Protein AF-A0A2N3L004-F1 (afdb_monomer)

Foldseek 3Di:
DDDDDDDDDDDDDDDDPPPPPVPDQDDPVLVVVQVVVVQVVVCVVCDPFKHKDKDPWDWDDWADPDPQKIKIWIWIWIWMAGPNDIDTDIDTDIWIWGDDPNGIHTDDD

Structure (mmCIF, N/CA/C/O backbone):
data_AF-A0A2N3L004-F1
#
_entry.id   AF-A0A2N3L004-F1
#
loop_
_atom_site.group_PDB
_atom_site.id
_atom_site.type_symbol
_atom_site.label_atom_id
_atom_site.label_alt_id
_atom_site.label_comp_id
_atom_site.label_asym_id
_atom_site.label_entity_id
_atom_site.label_seq_id
_atom_site.pdbx_PDB_ins_code
_atom_site.Cartn_x
_atom_site.Cartn_y
_atom_site.Cartn_z
_atom_site.occupancy
_atom_site.B_iso_or_equiv
_atom_site.auth_seq_id
_atom_site.auth_comp_id
_atom_site.auth_asym_id
_atom_site.auth_atom_id
_atom_site.pdbx_PDB_model_num
ATOM 1 N N . MET A 1 1 ? 29.299 -23.052 -64.340 1.00 42.38 1 MET A N 1
ATOM 2 C CA . MET A 1 1 ? 28.556 -23.596 -63.179 1.00 42.38 1 MET A CA 1
ATOM 3 C C . MET A 1 1 ? 27.279 -22.781 -63.015 1.00 42.38 1 MET A C 1
ATOM 5 O O . MET A 1 1 ? 27.362 -21.582 -62.793 1.00 42.38 1 MET A O 1
ATOM 9 N N . ARG A 1 2 ? 26.112 -23.391 -63.260 1.00 39.09 2 ARG A N 1
ATOM 10 C CA . ARG A 1 2 ? 24.797 -22.727 -63.227 1.00 39.09 2 ARG A CA 1
ATOM 11 C C . ARG A 1 2 ? 24.280 -22.734 -61.783 1.00 39.09 2 ARG A C 1
ATOM 13 O O . ARG A 1 2 ? 24.098 -23.813 -61.231 1.00 39.09 2 ARG A O 1
ATOM 20 N N . LYS A 1 3 ? 24.054 -21.567 -61.168 1.00 40.56 3 LYS A N 1
ATOM 21 C CA . LYS A 1 3 ? 23.347 -21.474 -59.878 1.00 40.56 3 LYS A CA 1
ATOM 22 C C . LYS A 1 3 ? 21.845 -21.416 -60.147 1.00 40.56 3 LYS A C 1
ATOM 24 O O . LYS A 1 3 ? 21.348 -20.464 -60.738 1.00 40.56 3 LYS A O 1
ATOM 29 N N . MET A 1 4 ? 21.164 -22.491 -59.762 1.00 39.09 4 MET A N 1
ATOM 30 C CA 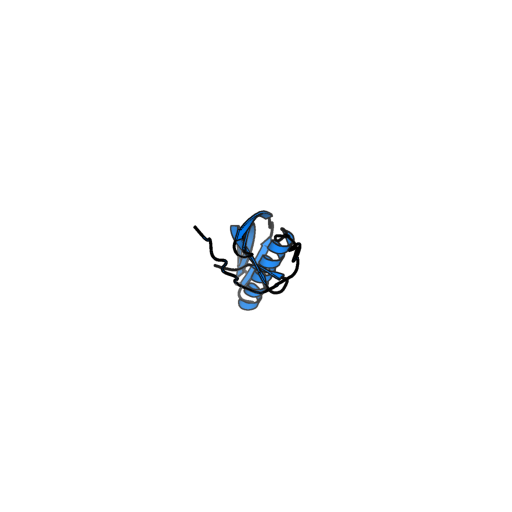. MET A 1 4 ? 19.714 -22.631 -59.799 1.00 39.09 4 MET A CA 1
ATOM 31 C C . MET A 1 4 ? 19.053 -21.745 -58.742 1.00 39.09 4 MET A C 1
ATOM 33 O O . MET A 1 4 ? 19.474 -21.702 -57.588 1.00 39.09 4 MET A O 1
ATOM 37 N N . SER A 1 5 ? 17.988 -21.084 -59.180 1.00 38.62 5 SER A N 1
ATOM 38 C CA . SER A 1 5 ? 16.997 -20.380 -58.377 1.00 38.62 5 SER A CA 1
ATOM 39 C C . SER A 1 5 ? 16.230 -21.352 -57.470 1.00 38.62 5 SER A C 1
ATOM 41 O O . SER A 1 5 ? 15.818 -22.422 -57.921 1.00 38.62 5 SER A O 1
ATOM 43 N N . ARG A 1 6 ? 15.989 -20.969 -56.212 1.00 44.78 6 ARG 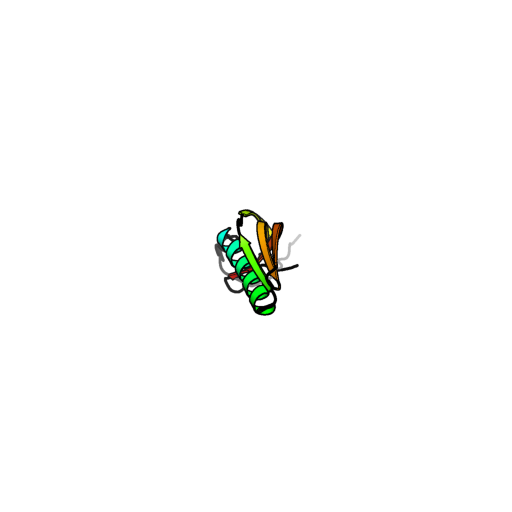A N 1
ATOM 44 C CA . ARG A 1 6 ? 14.874 -21.493 -55.412 1.00 44.78 6 ARG A CA 1
ATOM 45 C C . ARG A 1 6 ? 14.060 -20.322 -54.885 1.00 44.78 6 ARG A C 1
ATOM 47 O O . ARG A 1 6 ? 14.486 -19.584 -54.006 1.00 44.78 6 ARG A O 1
ATOM 54 N N . ILE A 1 7 ? 12.884 -20.191 -55.478 1.00 46.22 7 ILE A N 1
ATOM 55 C CA . ILE A 1 7 ? 11.758 -19.384 -55.032 1.00 46.22 7 ILE A CA 1
ATOM 56 C C . ILE A 1 7 ? 11.162 -20.066 -53.794 1.00 46.22 7 ILE A C 1
ATOM 58 O O . ILE A 1 7 ? 10.804 -21.241 -53.866 1.00 46.22 7 ILE A O 1
ATOM 62 N N . VAL A 1 8 ? 10.989 -19.323 -52.702 1.00 45.50 8 VAL A N 1
ATOM 63 C CA . VAL A 1 8 ? 9.948 -19.585 -51.696 1.00 45.50 8 VAL A CA 1
ATOM 64 C C . VAL A 1 8 ? 9.174 -18.280 -51.503 1.00 45.50 8 VAL A C 1
ATOM 66 O O . VAL A 1 8 ? 9.721 -17.189 -51.629 1.00 45.50 8 VAL A O 1
ATOM 69 N N . ARG A 1 9 ? 7.863 -18.420 -51.347 1.00 39.44 9 ARG A N 1
ATOM 70 C CA . ARG A 1 9 ? 6.807 -17.506 -51.778 1.00 39.44 9 ARG A CA 1
ATOM 71 C C . ARG A 1 9 ? 5.858 -17.306 -50.584 1.00 39.44 9 ARG A C 1
ATOM 73 O O . ARG A 1 9 ? 5.432 -18.315 -50.032 1.00 39.44 9 ARG A O 1
ATOM 80 N N . HIS A 1 10 ? 5.467 -16.052 -50.317 1.00 30.78 10 HIS A N 1
ATOM 81 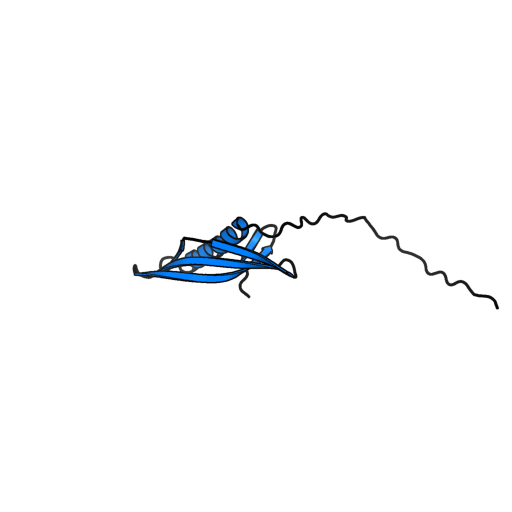C CA . HIS A 1 10 ? 4.407 -15.591 -49.386 1.00 30.78 10 HIS A CA 1
ATOM 82 C C . HIS A 1 10 ? 4.769 -15.719 -47.887 1.00 30.78 10 HIS A C 1
ATOM 84 O O . HIS A 1 10 ? 5.404 -16.679 -47.487 1.00 30.78 10 HIS A O 1
ATOM 90 N N . VAL A 1 11 ? 4.452 -14.783 -46.991 1.00 33.00 11 VAL A N 1
ATOM 91 C CA . VAL A 1 11 ? 3.176 -14.086 -46.783 1.00 33.00 11 VA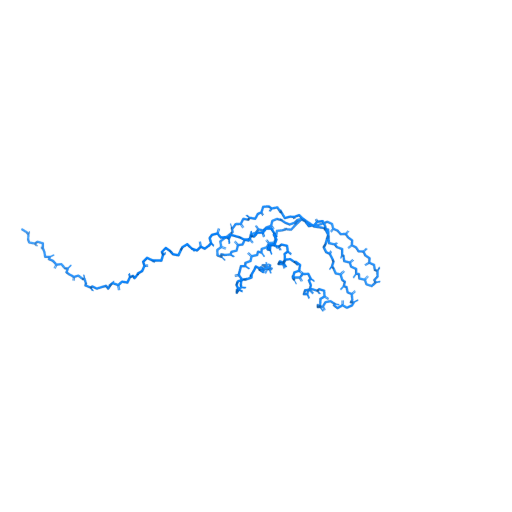L A CA 1
ATOM 92 C C . VAL A 1 11 ? 3.447 -12.702 -46.178 1.00 33.00 11 VAL A C 1
ATOM 94 O O . VAL A 1 11 ? 4.247 -12.560 -45.259 1.00 33.00 11 VAL A O 1
ATOM 97 N N . ALA A 1 12 ? 2.762 -11.690 -46.705 1.00 44.75 12 ALA A N 1
ATOM 98 C CA . ALA A 1 12 ? 2.635 -10.382 -46.086 1.00 44.75 12 ALA A CA 1
ATOM 99 C C . ALA A 1 12 ? 1.898 -10.503 -44.747 1.00 44.75 12 ALA A C 1
ATOM 101 O O . ALA A 1 12 ? 0.771 -10.987 -44.709 1.00 44.75 12 ALA A O 1
ATOM 102 N N . ALA A 1 13 ? 2.510 -10.023 -43.676 1.00 32.47 13 ALA A N 1
ATOM 103 C CA . ALA A 1 13 ? 1.840 -9.630 -42.448 1.00 32.47 13 ALA A CA 1
ATOM 104 C C . ALA A 1 13 ? 2.840 -8.770 -41.678 1.00 32.47 13 ALA A C 1
ATOM 106 O O . ALA A 1 13 ? 4.015 -9.102 -41.613 1.00 32.47 13 ALA A O 1
ATOM 107 N N . ALA A 1 14 ? 2.503 -7.665 -41.059 1.00 36.06 14 ALA A N 1
ATOM 108 C CA . ALA A 1 14 ? 1.324 -6.828 -41.025 1.00 36.06 14 ALA A CA 1
ATOM 109 C C . ALA A 1 14 ? 1.785 -5.665 -40.138 1.00 36.06 14 ALA A C 1
ATOM 111 O O . ALA A 1 14 ? 2.582 -5.890 -39.233 1.00 36.06 14 ALA A O 1
ATOM 112 N N . ALA A 1 15 ? 1.291 -4.462 -40.411 1.00 39.31 15 ALA A N 1
ATOM 113 C CA . ALA A 1 15 ? 1.209 -3.359 -39.463 1.00 39.31 15 ALA A CA 1
ATOM 114 C C . ALA A 1 15 ? 2.471 -3.050 -38.631 1.00 39.31 15 ALA A C 1
ATOM 116 O O . ALA A 1 15 ? 2.787 -3.690 -37.634 1.00 39.31 15 ALA A O 1
ATOM 117 N N . LEU A 1 16 ? 3.093 -1.923 -38.980 1.00 36.44 16 LEU A N 1
ATOM 118 C CA . LEU A 1 16 ? 3.535 -0.937 -37.999 1.00 36.44 16 LEU A CA 1
ATOM 119 C C . LEU A 1 16 ? 2.582 -0.906 -36.784 1.00 36.44 16 LEU A C 1
ATOM 121 O O . LEU A 1 16 ? 1.612 -0.158 -36.762 1.00 36.44 16 LEU A O 1
ATOM 125 N N . LEU A 1 17 ? 2.875 -1.705 -35.766 1.00 36.94 17 LEU A N 1
ATOM 126 C CA . LEU A 1 17 ? 2.504 -1.425 -34.394 1.00 36.94 17 LEU A CA 1
ATOM 127 C C . LEU A 1 17 ? 3.716 -0.735 -33.785 1.00 36.94 17 LEU A C 1
ATOM 129 O O . LEU A 1 17 ? 4.407 -1.267 -32.925 1.00 36.94 17 LEU A O 1
ATOM 133 N N . VAL A 1 18 ? 3.921 0.517 -34.201 1.00 44.25 18 VAL A N 1
ATOM 134 C CA . VAL A 1 18 ? 4.346 1.537 -33.239 1.00 44.25 18 VAL A CA 1
ATOM 135 C C . VAL A 1 18 ? 3.120 1.797 -32.363 1.00 44.25 18 VAL A C 1
ATOM 137 O O . VAL A 1 18 ? 2.497 2.852 -32.401 1.00 44.25 18 VAL A O 1
ATOM 140 N N . GLY A 1 19 ? 2.712 0.768 -31.619 1.00 35.62 19 GLY A N 1
ATOM 141 C CA . GLY A 1 19 ? 2.096 1.002 -30.342 1.00 35.62 19 GLY A CA 1
ATOM 142 C C . GLY A 1 19 ? 3.235 1.562 -29.516 1.00 35.62 19 GLY A C 1
ATOM 143 O O . GLY A 1 19 ? 4.121 0.823 -29.097 1.00 35.62 19 GLY A O 1
ATOM 144 N N . LEU A 1 20 ? 3.239 2.878 -29.328 1.00 37.19 20 LEU A N 1
ATOM 145 C CA . LEU A 1 20 ? 3.629 3.418 -28.038 1.00 37.19 20 LEU A CA 1
ATOM 146 C C . LEU A 1 20 ? 2.768 2.646 -27.030 1.00 37.19 20 LEU A C 1
ATOM 148 O O . LEU A 1 20 ? 1.650 3.054 -26.725 1.00 37.19 20 LEU A O 1
ATOM 152 N N . ALA A 1 21 ? 3.241 1.479 -26.584 1.00 40.62 21 ALA A N 1
ATOM 153 C CA . ALA A 1 21 ? 2.865 0.999 -25.277 1.00 40.62 21 ALA A CA 1
ATOM 154 C C . ALA A 1 21 ? 3.164 2.192 -24.382 1.00 40.62 21 ALA A C 1
ATOM 156 O O . ALA A 1 21 ? 4.259 2.761 -24.454 1.00 40.62 21 ALA A O 1
ATOM 157 N N . ALA A 1 22 ? 2.158 2.673 -23.667 1.00 42.78 22 ALA A N 1
ATOM 158 C CA . ALA A 1 22 ? 2.407 3.607 -22.602 1.00 42.78 22 ALA A CA 1
ATOM 159 C C . ALA A 1 22 ? 3.455 2.928 -21.710 1.00 42.78 22 ALA A C 1
ATOM 161 O O . ALA A 1 22 ? 3.133 2.012 -20.967 1.00 42.78 22 ALA A O 1
ATOM 162 N N . CYS A 1 23 ? 4.729 3.310 -21.845 1.00 48.09 23 CYS A N 1
ATOM 163 C CA . CYS A 1 23 ? 5.787 2.954 -20.907 1.00 48.09 23 CYS A CA 1
ATOM 164 C C . CYS A 1 23 ? 5.536 3.768 -19.632 1.00 48.09 23 CYS A C 1
ATOM 166 O O . CYS A 1 23 ? 6.338 4.616 -19.251 1.00 48.09 23 CYS A O 1
ATOM 168 N N . GLY A 1 24 ? 4.357 3.593 -19.046 1.00 68.75 24 GLY A N 1
ATOM 169 C CA . GLY A 1 24 ? 3.978 4.124 -17.757 1.00 68.75 24 GLY A CA 1
ATOM 170 C C . GLY A 1 24 ? 4.072 2.967 -16.790 1.00 68.75 24 GLY A C 1
ATOM 171 O O . GLY A 1 24 ? 3.182 2.127 -16.752 1.00 68.75 24 GLY A O 1
ATOM 172 N N . GLY A 1 25 ? 5.177 2.897 -16.052 1.00 81.19 25 GLY A N 1
ATOM 173 C CA . GLY A 1 25 ? 5.178 2.121 -14.821 1.00 81.19 25 GLY A CA 1
ATOM 174 C C . GLY A 1 25 ? 4.207 2.742 -13.808 1.00 81.19 25 GLY A C 1
ATOM 175 O O . GLY A 1 25 ? 3.729 3.862 -14.014 1.00 81.19 25 GLY A O 1
ATOM 176 N N . PRO A 1 26 ? 3.924 2.035 -12.713 1.00 89.69 26 PRO A N 1
ATOM 177 C CA . PRO A 1 26 ? 3.060 2.547 -11.666 1.00 89.69 26 PRO A CA 1
ATOM 178 C C . PRO A 1 26 ? 3.662 3.803 -11.041 1.00 89.69 26 PRO A C 1
ATOM 180 O O . PRO A 1 26 ? 4.873 3.888 -10.821 1.00 89.69 26 PRO A O 1
ATOM 183 N N . SER A 1 27 ? 2.807 4.773 -10.735 1.00 91.75 27 SER A N 1
ATOM 184 C CA . SER A 1 27 ? 3.181 5.902 -9.888 1.00 91.75 27 SER A CA 1
ATOM 185 C C . SER A 1 27 ? 3.201 5.497 -8.409 1.00 91.75 27 SER A C 1
ATOM 187 O O . SER A 1 27 ? 2.614 4.486 -8.021 1.00 91.75 27 SER A O 1
ATOM 189 N N . GLU A 1 28 ? 3.811 6.316 -7.551 1.00 91.94 28 GLU A N 1
ATOM 190 C CA . GLU A 1 28 ? 3.724 6.140 -6.093 1.00 91.94 28 GLU A CA 1
ATOM 191 C C . GLU A 1 28 ? 2.258 6.088 -5.629 1.00 91.94 28 GLU A C 1
ATOM 193 O O . GLU A 1 28 ? 1.866 5.222 -4.852 1.00 91.94 28 GLU A O 1
ATOM 198 N N . SER A 1 29 ? 1.388 6.938 -6.179 1.00 91.44 29 SER A N 1
ATOM 199 C CA . SER A 1 29 ? -0.040 6.908 -5.846 1.00 91.44 29 SER A CA 1
ATOM 200 C C . SER A 1 29 ? -0.719 5.593 -6.246 1.00 91.44 29 SER A C 1
ATOM 202 O O . SER A 1 29 ? -1.619 5.135 -5.543 1.00 91.44 29 SER A O 1
ATOM 204 N N . ASP A 1 30 ? -0.296 4.959 -7.343 1.00 93.06 30 ASP A N 1
ATOM 205 C CA . ASP A 1 30 ? -0.816 3.649 -7.750 1.00 93.06 30 ASP A CA 1
ATOM 206 C C . ASP A 1 30 ? -0.396 2.546 -6.774 1.00 93.06 30 ASP A C 1
ATOM 208 O O . ASP A 1 30 ? -1.226 1.723 -6.379 1.00 93.06 30 ASP A O 1
ATOM 212 N N . VAL A 1 31 ? 0.868 2.565 -6.339 1.00 91.00 31 VAL A N 1
ATOM 213 C CA . VAL A 1 31 ? 1.399 1.660 -5.307 1.00 91.00 31 VAL A CA 1
ATOM 214 C C . VAL A 1 31 ? 0.626 1.842 -3.996 1.00 91.00 31 VAL A C 1
ATOM 216 O O . VAL A 1 31 ? 0.138 0.863 -3.427 1.00 91.00 31 VAL A O 1
ATOM 219 N N . GLU A 1 32 ? 0.451 3.085 -3.532 1.00 92.50 32 GLU A N 1
ATOM 220 C CA . GLU A 1 32 ? -0.264 3.375 -2.285 1.00 92.50 32 GLU A CA 1
ATOM 221 C C . GLU A 1 32 ? -1.713 2.875 -2.346 1.00 92.50 32 GLU A C 1
ATOM 223 O O . GLU A 1 32 ? -2.192 2.197 -1.432 1.00 92.50 32 GLU A O 1
ATOM 228 N N . ASN A 1 33 ? -2.410 3.159 -3.449 1.00 93.06 33 ASN A N 1
ATOM 229 C CA . ASN A 1 33 ? -3.788 2.721 -3.661 1.00 93.06 33 ASN A CA 1
ATOM 230 C C . ASN A 1 33 ? -3.908 1.192 -3.694 1.00 93.06 33 ASN A C 1
ATOM 232 O O . ASN A 1 33 ? -4.851 0.632 -3.120 1.00 93.06 33 ASN A O 1
ATOM 236 N N . ALA A 1 34 ? -2.953 0.506 -4.325 1.00 92.25 34 ALA A N 1
ATOM 237 C CA . ALA A 1 34 ? -2.908 -0.951 -4.363 1.00 92.25 34 ALA A CA 1
ATOM 238 C C . ALA A 1 34 ? -2.758 -1.547 -2.952 1.00 92.25 34 ALA A C 1
ATOM 240 O O . ALA A 1 34 ? -3.493 -2.467 -2.583 1.00 92.25 34 ALA A O 1
ATOM 241 N N . ILE A 1 35 ? -1.873 -0.979 -2.129 1.00 91.38 35 ILE A N 1
ATOM 242 C CA . ILE A 1 35 ? -1.640 -1.418 -0.745 1.00 91.38 35 ILE A CA 1
ATOM 243 C C . ILE A 1 35 ? -2.864 -1.149 0.132 1.00 91.38 35 ILE A C 1
ATOM 245 O O . ILE A 1 35 ? -3.308 -2.034 0.867 1.00 91.38 35 ILE A O 1
ATOM 249 N N . ARG A 1 36 ? -3.458 0.046 0.027 1.00 92.00 36 ARG A N 1
ATOM 250 C CA . ARG A 1 36 ? -4.690 0.394 0.755 1.00 92.00 36 ARG A CA 1
ATOM 251 C C . ARG A 1 36 ? -5.841 -0.540 0.395 1.00 92.00 36 ARG A C 1
ATOM 253 O O . ARG A 1 36 ? -6.558 -0.984 1.285 1.00 92.00 36 ARG A O 1
ATOM 260 N N . THR A 1 37 ? -5.960 -0.919 -0.876 1.00 91.25 37 THR A N 1
ATOM 261 C CA . THR A 1 37 ? -6.967 -1.891 -1.325 1.00 91.25 37 THR A CA 1
ATOM 262 C C . THR A 1 37 ? -6.775 -3.255 -0.655 1.00 91.25 37 THR A C 1
ATOM 264 O O . THR A 1 37 ? -7.749 -3.854 -0.195 1.00 91.25 37 THR A O 1
ATOM 267 N N . VAL A 1 38 ? -5.534 -3.744 -0.551 1.00 89.19 38 VAL A N 1
ATOM 268 C CA . VAL A 1 38 ? -5.235 -5.000 0.160 1.00 89.19 38 VAL A CA 1
ATOM 269 C C . VAL A 1 38 ? -5.564 -4.883 1.648 1.00 89.19 38 VAL A C 1
ATOM 271 O O . VAL A 1 38 ? -6.175 -5.792 2.215 1.00 89.19 38 VAL A O 1
ATOM 274 N N . LEU A 1 39 ? -5.215 -3.762 2.279 1.00 89.94 39 LEU A N 1
ATOM 275 C CA . LEU A 1 39 ? -5.521 -3.504 3.686 1.00 89.94 39 LEU A CA 1
ATOM 276 C C . LEU A 1 39 ? -7.032 -3.505 3.953 1.00 89.94 39 LEU A C 1
ATOM 278 O O . LEU A 1 39 ? -7.495 -4.127 4.910 1.00 89.94 39 LEU A O 1
ATOM 282 N N . ASP A 1 40 ? -7.812 -2.853 3.093 1.00 90.00 40 ASP A N 1
ATOM 283 C CA . ASP A 1 40 ? -9.269 -2.802 3.203 1.00 90.00 40 ASP A CA 1
ATOM 284 C C . ASP A 1 40 ? -9.899 -4.187 3.032 1.00 90.00 40 ASP A C 1
ATOM 286 O O . ASP A 1 40 ? -10.810 -4.549 3.779 1.00 90.00 40 ASP A O 1
ATOM 290 N N . GLN A 1 41 ? -9.379 -5.004 2.110 1.00 87.75 41 GLN A N 1
ATOM 291 C CA . GLN A 1 41 ? -9.801 -6.398 1.955 1.00 87.75 41 GLN A CA 1
ATOM 292 C C . GLN A 1 41 ? -9.474 -7.238 3.196 1.00 87.75 41 GLN A C 1
ATOM 294 O O . GLN A 1 41 ? -10.323 -8.005 3.656 1.00 87.75 41 GLN A O 1
ATOM 299 N N . GLN A 1 42 ? -8.280 -7.074 3.778 1.00 86.44 42 GLN A N 1
ATOM 300 C CA . GLN A 1 42 ? -7.908 -7.746 5.027 1.00 86.44 42 GLN A CA 1
ATOM 301 C C . GLN A 1 42 ? -8.815 -7.321 6.185 1.00 86.44 42 GLN A C 1
ATOM 303 O O . GLN A 1 42 ? -9.321 -8.172 6.915 1.00 86.44 42 GLN A O 1
ATOM 308 N N . ASN A 1 43 ? -9.088 -6.025 6.326 1.00 88.25 43 ASN A N 1
ATOM 309 C CA . ASN A 1 43 ? -10.002 -5.502 7.340 1.00 88.25 43 ASN A CA 1
ATOM 310 C C . ASN A 1 43 ? -11.429 -6.020 7.153 1.00 88.25 43 ASN A C 1
ATOM 312 O O . ASN A 1 43 ? -12.080 -6.405 8.124 1.00 88.25 43 ASN A O 1
ATOM 316 N N . ALA A 1 44 ? -11.915 -6.079 5.913 1.00 88.38 44 ALA A N 1
ATOM 317 C CA . ALA A 1 44 ? -13.219 -6.653 5.607 1.00 88.38 44 ALA A CA 1
ATOM 318 C C . ALA A 1 44 ? -13.283 -8.145 5.979 1.00 88.38 44 ALA A C 1
ATOM 320 O O . ALA A 1 44 ? -14.296 -8.593 6.518 1.00 88.38 44 ALA A O 1
ATOM 321 N N . ALA A 1 45 ? -12.199 -8.896 5.754 1.00 87.75 45 ALA A N 1
ATOM 322 C CA . ALA A 1 45 ? -12.101 -10.309 6.114 1.00 87.75 45 ALA A CA 1
ATOM 323 C C . ALA A 1 45 ? -12.014 -10.541 7.635 1.00 87.75 45 ALA A C 1
ATOM 325 O O . ALA A 1 45 ? -12.642 -11.463 8.156 1.00 87.75 45 ALA A O 1
ATOM 326 N N . LEU A 1 46 ? -11.269 -9.701 8.360 1.00 84.00 46 LEU A N 1
ATOM 327 C CA . LEU A 1 46 ? -11.129 -9.765 9.823 1.00 84.00 46 LEU A CA 1
ATOM 328 C C . LEU A 1 46 ? -12.366 -9.216 10.560 1.00 84.00 46 LEU A C 1
ATOM 330 O O . LEU A 1 46 ? -12.615 -9.549 11.726 1.00 84.00 46 LEU A O 1
ATOM 334 N N . GLY A 1 47 ? -13.171 -8.393 9.887 1.00 83.00 47 GLY A N 1
ATOM 335 C CA . GLY A 1 47 ? -14.407 -7.830 10.412 1.00 83.00 47 GLY A CA 1
ATOM 336 C C . GLY A 1 47 ? -14.176 -6.968 11.656 1.00 83.00 47 GLY A C 1
ATOM 337 O O . GLY A 1 47 ? -13.317 -6.095 11.689 1.00 83.00 47 GLY A O 1
ATOM 338 N N . LYS A 1 48 ? -14.970 -7.195 12.711 1.00 79.88 48 LYS A N 1
ATOM 339 C CA . LYS A 1 48 ? -14.856 -6.445 13.979 1.00 79.88 48 LYS A CA 1
ATOM 340 C C . LYS A 1 48 ? -13.761 -6.972 14.917 1.00 79.88 48 LYS A C 1
ATOM 342 O O . LYS A 1 48 ? -13.573 -6.398 15.986 1.00 79.88 48 LYS A O 1
ATOM 347 N N . LEU A 1 49 ? -13.096 -8.077 14.572 1.00 81.94 49 LEU A N 1
ATOM 348 C CA . LEU A 1 49 ? -12.119 -8.726 15.455 1.00 81.94 49 LEU A CA 1
ATOM 349 C C . LEU A 1 49 ? -10.793 -7.969 15.480 1.00 81.94 49 LEU A C 1
ATOM 351 O O . LEU A 1 49 ? -10.183 -7.819 16.541 1.00 81.94 49 LEU A O 1
ATOM 355 N N . ALA A 1 50 ? -10.376 -7.482 14.315 1.00 85.50 50 ALA A N 1
ATOM 356 C CA . ALA A 1 50 ? -9.164 -6.711 14.154 1.00 85.50 50 ALA A CA 1
ATOM 357 C C . ALA A 1 50 ? -9.338 -5.659 13.056 1.00 85.50 50 ALA A C 1
ATOM 359 O O . ALA A 1 50 ? -10.014 -5.899 12.059 1.00 85.50 50 ALA A O 1
ATOM 360 N N . LYS A 1 51 ? -8.713 -4.501 13.256 1.00 89.31 51 LYS A N 1
ATOM 361 C CA . LYS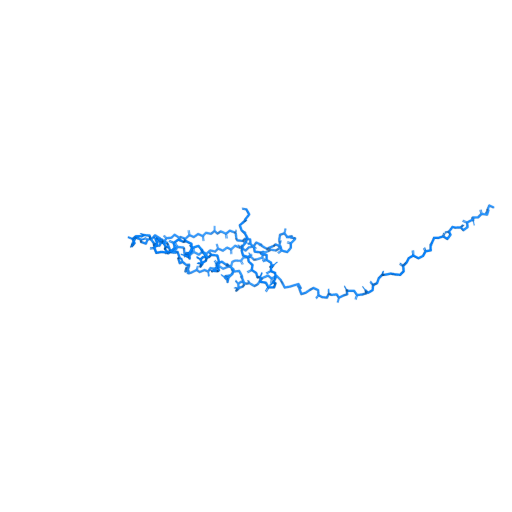 A 1 51 ? -8.607 -3.432 12.265 1.00 89.31 51 LYS A CA 1
ATOM 362 C C . LYS A 1 51 ? -7.146 -3.040 12.122 1.00 89.31 51 LYS A C 1
ATOM 364 O O . LYS A 1 51 ? -6.517 -2.703 13.121 1.00 89.31 51 LYS A O 1
ATOM 369 N N . THR A 1 52 ? -6.642 -3.037 10.904 1.00 90.06 52 THR A N 1
ATOM 370 C CA . THR A 1 52 ? -5.291 -2.608 10.561 1.00 90.06 52 THR A CA 1
ATOM 371 C C . THR A 1 52 ? -5.361 -1.287 9.802 1.00 90.06 52 THR A C 1
ATOM 373 O O . THR A 1 52 ? -6.164 -1.125 8.887 1.00 90.06 52 THR A O 1
ATOM 376 N N . GLU A 1 53 ? -4.541 -0.323 10.196 1.00 91.94 53 GLU A N 1
ATOM 377 C CA . GLU A 1 53 ? -4.447 1.009 9.600 1.00 91.94 53 GLU A CA 1
ATOM 378 C C . GLU A 1 53 ? -2.990 1.283 9.211 1.00 91.94 53 GLU A C 1
ATOM 380 O O . GLU A 1 53 ? -2.075 0.845 9.909 1.00 91.94 53 GLU A O 1
ATOM 385 N N . LEU A 1 54 ? -2.789 2.006 8.109 1.00 90.56 54 LEU A N 1
ATOM 386 C CA . LEU A 1 54 ? -1.479 2.477 7.659 1.00 90.56 54 LEU A CA 1
ATOM 387 C C . LEU A 1 54 ? -1.373 3.989 7.860 1.00 90.56 54 LEU A C 1
ATOM 389 O O . LEU A 1 54 ? -2.278 4.735 7.469 1.00 90.56 54 LEU A O 1
ATOM 393 N N . SER A 1 55 ? -0.256 4.431 8.425 1.00 92.50 55 SER A N 1
ATOM 394 C CA . SER A 1 55 ? 0.124 5.840 8.573 1.00 92.50 55 SER A CA 1
ATOM 395 C C . SER A 1 55 ? 1.587 6.03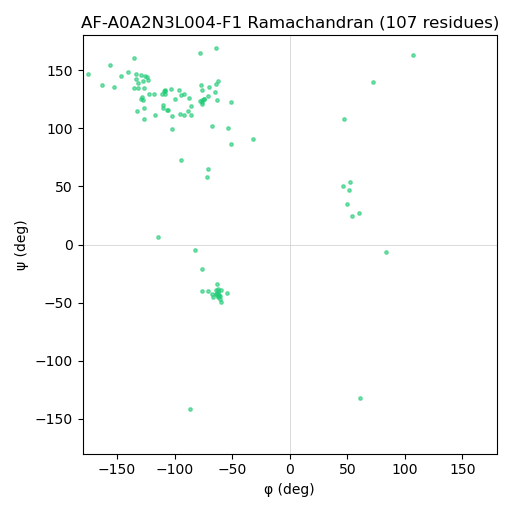9 8.190 1.00 92.50 55 SER A C 1
ATOM 397 O O . SER A 1 55 ? 2.340 5.072 8.186 1.00 92.50 55 SER A O 1
ATOM 399 N N . ASN A 1 56 ? 1.984 7.282 7.891 1.00 93.06 56 ASN A N 1
ATOM 400 C CA . ASN A 1 56 ? 3.360 7.626 7.503 1.00 93.06 56 ASN A CA 1
ATOM 401 C C . ASN A 1 56 ? 3.879 6.735 6.362 1.00 93.06 56 ASN A C 1
ATOM 403 O O . ASN A 1 56 ? 4.950 6.155 6.467 1.00 93.06 56 ASN A O 1
ATOM 407 N N . VAL A 1 57 ? 3.060 6.562 5.319 1.00 91.75 57 VAL A N 1
ATOM 408 C CA . VAL A 1 57 ? 3.430 5.740 4.165 1.00 91.75 57 VAL A CA 1
ATOM 409 C C . VAL A 1 57 ? 4.409 6.529 3.307 1.00 91.75 57 VAL A C 1
ATOM 411 O O . VAL A 1 57 ? 4.076 7.610 2.825 1.00 91.75 57 VAL A O 1
ATOM 414 N N . GLU A 1 58 ? 5.591 5.968 3.114 1.00 94.19 58 GLU A N 1
ATOM 415 C CA . GLU A 1 58 ? 6.627 6.452 2.216 1.00 94.19 58 GLU A CA 1
ATOM 416 C C . GLU A 1 58 ? 6.871 5.386 1.152 1.00 94.19 58 GLU A C 1
ATOM 418 O O . GLU A 1 58 ? 7.039 4.202 1.456 1.00 94.19 58 GLU A O 1
ATOM 423 N N . ILE A 1 59 ? 6.853 5.806 -0.110 1.00 92.81 59 ILE A N 1
ATOM 424 C CA . ILE A 1 59 ? 7.122 4.934 -1.249 1.00 92.81 59 ILE A CA 1
ATOM 425 C C . ILE A 1 59 ? 8.463 5.365 -1.814 1.00 92.81 59 ILE A C 1
ATOM 427 O O . ILE A 1 59 ? 8.639 6.514 -2.211 1.00 92.81 59 ILE A O 1
ATOM 431 N N . GLY A 1 60 ? 9.414 4.443 -1.760 1.00 90.31 60 GLY A N 1
ATOM 432 C CA . GLY A 1 60 ? 10.756 4.619 -2.279 1.00 90.31 60 GLY A CA 1
ATOM 433 C C . GLY A 1 60 ? 10.837 4.262 -3.757 1.00 90.31 60 GLY A C 1
ATOM 434 O O . GLY A 1 60 ? 9.938 4.542 -4.552 1.00 90.31 60 GLY A O 1
ATOM 435 N N . ASP A 1 61 ? 11.943 3.627 -4.130 1.00 90.69 61 ASP A N 1
ATOM 436 C CA . ASP A 1 61 ? 12.219 3.303 -5.521 1.00 90.69 61 ASP A CA 1
ATOM 437 C C . ASP A 1 61 ? 11.197 2.302 -6.080 1.00 90.69 61 ASP A C 1
ATOM 439 O O . ASP A 1 61 ? 10.944 1.241 -5.506 1.00 90.69 61 ASP A O 1
ATOM 443 N N . ILE A 1 62 ? 10.650 2.629 -7.253 1.00 90.56 62 ILE A N 1
ATOM 444 C CA . ILE A 1 62 ? 9.784 1.749 -8.040 1.00 90.56 62 ILE A CA 1
ATOM 445 C C . ILE A 1 62 ? 10.586 1.245 -9.237 1.00 90.56 62 ILE A C 1
ATOM 447 O O . ILE A 1 62 ? 10.964 2.012 -10.127 1.00 90.56 62 ILE A O 1
ATOM 451 N N . LYS A 1 63 ? 10.829 -0.063 -9.294 1.00 91.44 63 LYS A N 1
ATOM 452 C CA . LYS A 1 63 ? 11.621 -0.702 -10.353 1.00 91.44 63 LYS A CA 1
ATOM 453 C C . LYS A 1 63 ? 10.821 -1.783 -11.067 1.00 91.44 63 LYS A C 1
ATOM 455 O O . LYS A 1 63 ? 10.088 -2.545 -10.446 1.00 91.44 63 LYS A O 1
ATOM 460 N N . SER A 1 64 ? 10.989 -1.882 -12.383 1.00 91.12 64 SER A N 1
ATOM 461 C CA . SER A 1 64 ? 10.451 -3.009 -13.149 1.00 91.12 64 SER A CA 1
ATOM 462 C C . SER A 1 64 ? 11.312 -4.251 -12.922 1.00 91.12 64 SER A C 1
ATOM 464 O O . SER A 1 64 ? 12.540 -4.177 -13.008 1.00 91.12 64 SER A O 1
ATOM 466 N N . VAL A 1 65 ? 10.671 -5.389 -12.658 1.00 89.31 65 VAL A N 1
ATOM 467 C CA . VAL A 1 65 ? 11.332 -6.692 -12.471 1.00 89.31 65 VAL A CA 1
ATOM 468 C C . VAL A 1 65 ? 10.985 -7.711 -13.567 1.00 89.31 65 VAL A C 1
ATOM 470 O O . VAL A 1 65 ? 11.439 -8.852 -13.506 1.00 89.31 65 VAL A O 1
ATOM 473 N N . GLY A 1 66 ? 10.253 -7.287 -14.605 1.00 84.31 66 GLY A N 1
ATOM 474 C CA . GLY A 1 66 ? 9.877 -8.095 -15.776 1.00 84.31 66 GLY A CA 1
ATOM 475 C C . GLY A 1 66 ? 8.401 -8.505 -15.790 1.00 84.31 66 GLY A C 1
ATOM 476 O O . GLY A 1 66 ? 7.734 -8.427 -14.768 1.00 84.31 66 GLY A O 1
ATOM 477 N N . ASP A 1 67 ? 7.879 -8.925 -16.947 1.00 82.44 67 ASP A N 1
ATOM 478 C CA . ASP A 1 67 ? 6.495 -9.412 -17.126 1.00 82.44 67 ASP A CA 1
ATOM 479 C C . ASP A 1 67 ? 5.421 -8.526 -16.456 1.00 82.44 67 ASP A C 1
ATOM 481 O O . ASP A 1 67 ? 4.609 -9.005 -15.650 1.00 82.44 67 ASP A O 1
ATOM 485 N N . ASP A 1 68 ? 5.475 -7.217 -16.730 1.00 85.38 68 ASP A N 1
ATOM 486 C CA . ASP A 1 68 ? 4.575 -6.189 -16.177 1.00 85.38 68 ASP A CA 1
ATOM 487 C C . ASP A 1 68 ? 4.503 -6.183 -14.636 1.00 85.38 68 ASP A C 1
ATOM 489 O O . ASP A 1 68 ? 3.512 -5.771 -14.030 1.00 85.38 68 ASP A O 1
ATOM 493 N N . LEU A 1 69 ? 5.559 -6.680 -13.987 1.00 90.38 69 LEU A N 1
ATOM 494 C CA . LEU A 1 69 ? 5.733 -6.706 -12.544 1.00 90.38 69 LEU A CA 1
ATOM 495 C C . LEU A 1 69 ? 6.714 -5.611 -12.127 1.00 90.38 69 LEU A C 1
ATOM 497 O O . LEU A 1 69 ? 7.796 -5.451 -12.703 1.00 90.38 69 LEU A O 1
ATOM 501 N N . TYR A 1 70 ? 6.334 -4.885 -11.085 1.00 92.19 70 TYR A N 1
ATOM 502 C CA . TYR A 1 70 ? 7.132 -3.835 -10.476 1.00 92.19 70 TYR A CA 1
ATOM 503 C C . TYR A 1 70 ? 7.312 -4.129 -8.993 1.00 92.19 70 TYR A C 1
ATOM 505 O O . TYR A 1 70 ? 6.413 -4.659 -8.343 1.00 92.19 70 TYR A O 1
ATOM 513 N N . GLU A 1 71 ? 8.481 -3.796 -8.468 1.00 93.62 71 GLU A N 1
ATOM 514 C CA . GLU A 1 71 ? 8.785 -3.805 -7.042 1.00 93.62 71 GLU A CA 1
ATOM 515 C C . GLU A 1 71 ? 8.884 -2.359 -6.567 1.00 93.62 71 GLU A C 1
ATOM 517 O O . GLU A 1 71 ? 9.550 -1.549 -7.213 1.00 93.62 71 GLU A O 1
ATOM 522 N N . ALA A 1 72 ? 8.217 -2.053 -5.461 1.00 92.38 72 ALA A N 1
ATOM 523 C CA . ALA A 1 72 ? 8.291 -0.772 -4.784 1.00 92.38 72 ALA A CA 1
ATOM 524 C C . ALA A 1 72 ? 8.745 -0.994 -3.341 1.00 92.38 72 ALA A C 1
ATOM 526 O O . ALA A 1 72 ? 8.170 -1.831 -2.639 1.00 92.38 72 ALA A O 1
ATOM 527 N N . ASP A 1 73 ? 9.757 -0.250 -2.908 1.00 93.19 73 ASP A N 1
ATOM 528 C CA . ASP A 1 73 ? 10.137 -0.199 -1.498 1.00 93.19 73 ASP A CA 1
ATOM 529 C C . ASP A 1 73 ? 9.107 0.651 -0.746 1.00 93.19 73 ASP A C 1
ATOM 531 O O . ASP A 1 73 ? 8.827 1.786 -1.133 1.00 93.19 73 ASP A O 1
ATOM 535 N N . VAL A 1 74 ? 8.501 0.104 0.305 1.00 92.81 74 VAL A N 1
ATOM 536 C CA . VAL A 1 74 ? 7.451 0.781 1.069 1.00 92.81 74 VAL A CA 1
ATOM 537 C C . VAL A 1 74 ? 7.813 0.770 2.538 1.00 92.81 74 VAL A C 1
ATOM 539 O O . VAL A 1 74 ? 7.988 -0.291 3.136 1.00 92.81 74 VAL A O 1
ATOM 542 N N . SER A 1 75 ? 7.849 1.960 3.119 1.00 94.12 75 SER A N 1
ATOM 543 C CA . SER A 1 75 ? 8.004 2.157 4.551 1.00 94.12 75 SER A CA 1
ATOM 544 C C . SER A 1 75 ? 6.703 2.710 5.122 1.00 94.12 75 SER A C 1
ATOM 546 O O . SER A 1 75 ? 6.115 3.637 4.563 1.00 94.12 75 SER A O 1
ATOM 548 N N . ALA A 1 76 ? 6.175 2.105 6.182 1.00 93.69 76 ALA A N 1
ATOM 549 C CA . ALA A 1 76 ? 4.927 2.559 6.788 1.00 93.69 76 ALA A CA 1
ATOM 550 C C . ALA A 1 76 ? 4.800 2.149 8.254 1.00 93.69 76 ALA A C 1
ATOM 552 O O . ALA A 1 76 ? 5.294 1.109 8.692 1.00 93.69 76 ALA A O 1
ATOM 553 N N . ASP A 1 77 ? 4.013 2.915 9.003 1.00 93.12 77 ASP A N 1
ATOM 554 C CA . ASP A 1 77 ? 3.555 2.511 10.325 1.00 93.12 77 ASP A CA 1
ATOM 555 C C . ASP A 1 77 ? 2.248 1.722 10.204 1.00 93.12 77 ASP A C 1
ATOM 557 O O . ASP A 1 77 ? 1.197 2.248 9.826 1.00 93.12 77 ASP A O 1
ATOM 561 N N . VAL A 1 78 ? 2.305 0.444 10.572 1.00 91.94 78 VAL A N 1
ATOM 562 C CA . VAL A 1 78 ? 1.157 -0.463 10.613 1.00 91.94 78 VAL A CA 1
ATOM 563 C C . VAL A 1 78 ? 0.601 -0.477 12.028 1.00 91.94 78 VAL A C 1
ATOM 565 O O . VAL A 1 78 ? 1.221 -1.013 12.950 1.00 91.94 78 VAL A O 1
ATOM 568 N N . THR A 1 79 ? -0.601 0.063 12.204 1.00 92.44 79 THR A N 1
ATOM 569 C CA . THR A 1 79 ? -1.333 0.000 13.472 1.00 92.44 79 THR A CA 1
ATOM 570 C C . THR A 1 79 ? -2.414 -1.063 13.397 1.00 92.44 79 THR A C 1
ATOM 572 O O . THR A 1 79 ? -3.419 -0.894 12.716 1.00 92.44 79 THR A O 1
ATOM 575 N N . THR A 1 80 ? -2.242 -2.154 14.138 1.00 91.06 80 THR A N 1
ATOM 576 C CA . THR A 1 80 ? -3.268 -3.190 14.298 1.00 91.06 80 THR A CA 1
ATOM 577 C C . THR A 1 80 ? -3.995 -2.991 15.622 1.00 91.06 80 THR A C 1
ATOM 579 O O . THR A 1 80 ? -3.382 -2.957 16.686 1.00 91.06 80 THR A O 1
ATOM 582 N N . THR A 1 81 ? -5.317 -2.879 15.570 1.00 91.31 81 THR A N 1
ATOM 583 C CA . THR A 1 81 ? -6.202 -2.843 16.733 1.00 91.31 81 THR A CA 1
ATOM 584 C C . THR A 1 81 ? -6.939 -4.167 16.835 1.00 91.31 81 THR A C 1
ATOM 586 O O . THR A 1 81 ? -7.743 -4.475 15.961 1.00 91.31 81 THR A O 1
ATOM 589 N N . MET A 1 82 ? -6.714 -4.931 17.901 1.00 88.25 82 MET A N 1
ATOM 590 C CA . MET A 1 82 ? -7.389 -6.207 18.154 1.00 88.25 82 MET A CA 1
ATOM 591 C C . MET A 1 82 ? -7.952 -6.209 19.572 1.00 88.25 82 MET A C 1
ATOM 593 O O . MET A 1 82 ? -7.228 -5.933 20.526 1.00 88.25 82 MET A O 1
ATOM 597 N N . LEU A 1 83 ? -9.256 -6.474 19.718 1.00 85.81 83 LEU A N 1
ATOM 598 C CA . LEU A 1 83 ? -9.951 -6.466 21.019 1.00 85.81 83 LEU A CA 1
ATOM 599 C C . LEU A 1 83 ? -9.691 -5.193 21.863 1.00 85.81 83 LEU A C 1
ATOM 601 O O . LEU A 1 83 ? -9.609 -5.247 23.086 1.00 85.81 83 LEU A O 1
ATOM 605 N N . GLY A 1 84 ? -9.541 -4.038 21.205 1.00 81.69 84 GLY A N 1
ATOM 606 C CA . GLY A 1 84 ? -9.267 -2.747 21.852 1.00 81.69 84 GLY A CA 1
ATOM 607 C C . GLY A 1 84 ? -7.793 -2.475 22.181 1.00 81.69 84 GLY A C 1
ATOM 608 O O . GLY A 1 84 ? -7.463 -1.355 22.564 1.00 81.69 84 GLY A O 1
ATOM 609 N N . VAL A 1 85 ? -6.897 -3.445 21.986 1.00 88.62 85 VAL A N 1
ATOM 610 C CA . VAL A 1 85 ? -5.449 -3.251 22.121 1.00 88.62 85 VAL A CA 1
ATOM 611 C C . VAL A 1 85 ? -4.884 -2.771 20.791 1.00 88.62 85 VAL A C 1
ATOM 613 O O . VAL A 1 85 ? -5.090 -3.418 19.766 1.00 88.62 85 VAL A O 1
ATOM 616 N N . LYS A 1 86 ? -4.164 -1.647 20.812 1.00 90.69 86 LYS A N 1
ATOM 617 C CA . LYS A 1 86 ? -3.438 -1.122 19.653 1.00 90.69 86 LYS A CA 1
ATOM 618 C C . LYS A 1 86 ? -1.983 -1.561 19.703 1.00 90.69 86 LYS A C 1
ATOM 620 O O . LYS A 1 86 ? -1.330 -1.414 20.733 1.00 90.69 86 LYS A O 1
ATOM 625 N N . ASN A 1 87 ? -1.484 -2.058 18.584 1.00 91.69 87 ASN A N 1
ATOM 626 C CA . ASN A 1 87 ? -0.076 -2.338 18.374 1.00 91.69 87 ASN A CA 1
ATOM 627 C C . ASN A 1 87 ? 0.361 -1.627 17.095 1.00 91.69 87 ASN A C 1
ATOM 629 O O . ASN A 1 87 ? -0.181 -1.907 16.026 1.00 91.69 87 ASN A O 1
ATOM 633 N N . THR A 1 88 ? 1.292 -0.689 17.227 1.00 92.50 88 THR A N 1
ATOM 634 C CA . THR A 1 88 ? 1.877 0.036 16.100 1.00 92.50 88 THR A CA 1
ATOM 635 C C . THR A 1 88 ? 3.303 -0.443 15.918 1.00 92.50 88 THR A C 1
ATOM 637 O O . THR A 1 88 ? 4.078 -0.466 16.875 1.00 92.50 88 THR A O 1
ATOM 640 N N . ARG A 1 89 ? 3.641 -0.814 14.687 1.00 93.31 89 ARG A N 1
ATOM 641 C CA . ARG A 1 89 ? 5.002 -1.165 14.295 1.00 93.31 89 ARG A CA 1
ATOM 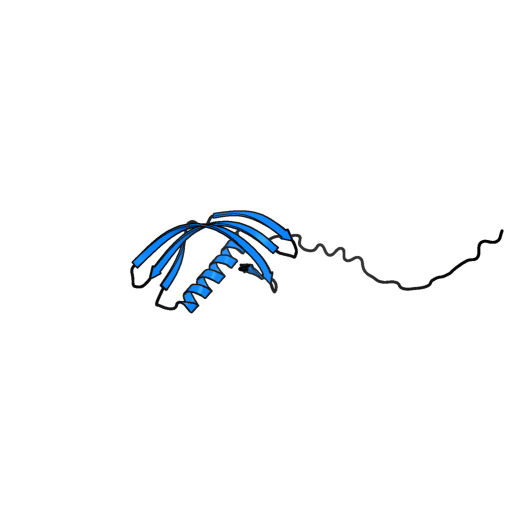642 C C . ARG A 1 89 ? 5.355 -0.472 12.991 1.00 93.31 89 ARG A C 1
ATOM 644 O O . ARG A 1 89 ? 4.512 -0.386 12.102 1.00 93.31 89 ARG A O 1
ATOM 651 N N . HIS A 1 90 ? 6.599 -0.044 12.892 1.00 92.94 90 HIS A N 1
ATOM 652 C CA . HIS A 1 90 ? 7.181 0.383 11.633 1.00 92.94 90 HIS A CA 1
ATOM 653 C C . HIS A 1 90 ? 7.542 -0.853 10.803 1.00 92.94 90 HIS A C 1
ATOM 655 O O . HIS A 1 90 ? 8.031 -1.841 11.367 1.00 92.94 90 HIS A O 1
ATOM 661 N N . VAL A 1 91 ? 7.256 -0.829 9.504 1.00 90.75 91 VAL A 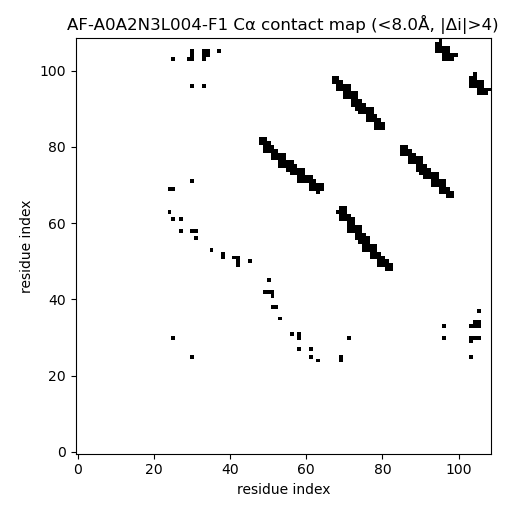N 1
ATOM 662 C CA . VAL A 1 91 ? 7.621 -1.895 8.566 1.00 90.75 91 VAL A CA 1
ATOM 663 C C . VAL A 1 91 ? 8.269 -1.293 7.330 1.00 90.75 91 VAL A C 1
ATOM 665 O O . VAL A 1 91 ? 7.776 -0.299 6.807 1.00 90.75 91 VAL A O 1
ATOM 668 N N . ASP A 1 92 ? 9.322 -1.953 6.864 1.00 91.88 92 ASP A N 1
ATOM 669 C CA . ASP A 1 92 ? 9.967 -1.703 5.581 1.00 91.88 92 ASP A CA 1
ATOM 670 C C . ASP A 1 92 ? 9.810 -2.979 4.752 1.00 91.88 92 ASP A C 1
ATOM 672 O O . ASP A 1 92 ? 10.355 -4.028 5.104 1.00 91.88 92 ASP A O 1
ATOM 676 N N . GLU A 1 93 ? 9.008 -2.920 3.695 1.00 89.69 93 GLU A N 1
ATOM 677 C CA . GLU A 1 93 ? 8.634 -4.082 2.890 1.00 89.69 93 GLU A CA 1
ATOM 678 C C . GLU A 1 93 ? 8.767 -3.773 1.400 1.00 89.69 93 GLU A C 1
ATOM 680 O O . GLU A 1 93 ? 8.491 -2.663 0.947 1.00 89.69 93 GLU A O 1
ATOM 685 N N . VAL A 1 94 ? 9.139 -4.785 0.616 1.00 91.69 94 VAL A N 1
ATOM 686 C CA . VAL A 1 94 ? 9.122 -4.691 -0.848 1.00 91.69 94 VAL A CA 1
ATOM 687 C C . VAL A 1 94 ? 7.775 -5.195 -1.340 1.00 91.69 94 VAL A C 1
ATOM 689 O O . VAL A 1 94 ? 7.477 -6.389 -1.265 1.00 91.69 94 VAL A O 1
ATOM 692 N N . VAL A 1 95 ? 6.957 -4.292 -1.871 1.00 90.56 95 VAL A N 1
ATOM 693 C CA . VAL A 1 95 ? 5.649 -4.639 -2.425 1.00 90.5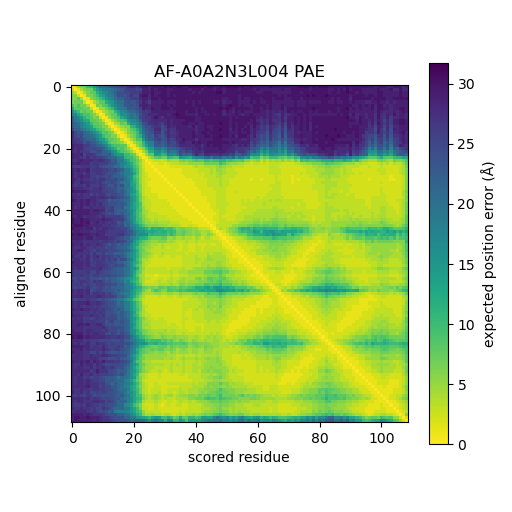6 95 VAL A CA 1
ATOM 694 C C . VAL A 1 95 ? 5.779 -4.870 -3.920 1.00 90.56 95 VAL A C 1
ATOM 696 O O . VAL A 1 95 ? 6.298 -4.039 -4.662 1.00 90.56 95 VAL A O 1
ATOM 699 N N . ARG A 1 96 ? 5.263 -6.010 -4.378 1.00 92.19 96 ARG A N 1
ATOM 700 C CA . ARG A 1 96 ? 5.145 -6.317 -5.801 1.00 92.19 96 ARG A CA 1
ATOM 701 C C . ARG A 1 96 ? 3.793 -5.871 -6.313 1.00 92.19 96 ARG A C 1
ATOM 703 O O . ARG A 1 96 ? 2.770 -6.241 -5.740 1.00 92.19 96 ARG A O 1
ATOM 710 N N . ILE A 1 97 ? 3.778 -5.120 -7.406 1.00 91.62 97 ILE A N 1
ATOM 711 C CA . ILE A 1 97 ? 2.552 -4.657 -8.048 1.00 91.62 97 ILE A CA 1
ATOM 712 C C . ILE A 1 97 ? 2.551 -4.976 -9.540 1.00 91.62 97 ILE A C 1
ATOM 714 O O . ILE A 1 97 ? 3.590 -4.979 -10.200 1.00 91.62 97 ILE A O 1
ATOM 718 N N . ARG A 1 98 ? 1.364 -5.266 -10.064 1.00 91.81 98 ARG A N 1
ATOM 719 C CA . ARG A 1 98 ? 1.130 -5.571 -11.477 1.00 91.81 98 ARG A CA 1
ATOM 720 C C . ARG A 1 98 ? -0.167 -4.928 -11.938 1.00 91.81 98 ARG A C 1
ATOM 722 O O . ARG A 1 98 ? -1.117 -4.821 -11.162 1.00 91.81 98 ARG A O 1
ATOM 729 N N . GLU A 1 99 ? -0.215 -4.548 -13.206 1.00 89.69 99 GLU A N 1
ATOM 730 C CA . GLU A 1 99 ? -1.443 -4.090 -13.841 1.00 89.69 99 GLU A CA 1
ATOM 731 C C . GLU A 1 99 ? -2.345 -5.279 -14.218 1.00 89.69 99 GLU A C 1
ATOM 733 O O . GLU A 1 99 ? -1.940 -6.206 -14.920 1.00 89.69 99 GLU A O 1
ATOM 738 N N . ILE A 1 100 ? -3.583 -5.276 -13.724 1.00 88.06 100 ILE A N 1
ATOM 739 C CA . ILE A 1 100 ? -4.614 -6.273 -14.023 1.00 88.06 100 ILE A CA 1
ATOM 740 C C . ILE A 1 100 ? -5.905 -5.529 -14.365 1.00 88.06 100 ILE A C 1
ATOM 742 O O . ILE A 1 100 ? -6.503 -4.898 -13.494 1.00 88.06 100 ILE A O 1
ATOM 746 N N . ASN A 1 101 ? -6.377 -5.654 -15.609 1.00 88.19 101 ASN A N 1
ATOM 747 C CA . ASN A 1 101 ? -7.583 -4.973 -16.104 1.00 88.19 101 ASN A CA 1
ATOM 748 C C . ASN A 1 101 ? -7.549 -3.450 -15.849 1.00 88.19 101 ASN A C 1
ATOM 750 O O . ASN A 1 101 ? -8.459 -2.915 -15.211 1.00 88.19 101 ASN A O 1
ATOM 754 N N . ASP A 1 102 ? -6.481 -2.783 -16.302 1.00 84.94 102 ASP A N 1
ATOM 755 C CA . ASP A 1 102 ? -6.258 -1.331 -16.171 1.00 84.94 102 ASP A CA 1
ATOM 756 C C . ASP A 1 102 ? -6.203 -0.828 -14.712 1.00 84.94 102 ASP A C 1
ATOM 758 O O . ASP A 1 102 ? -6.564 0.310 -14.399 1.00 84.94 102 ASP A O 1
ATOM 762 N N . LYS A 1 103 ? -5.809 -1.701 -13.775 1.00 86.00 103 LYS A N 1
ATOM 763 C CA . LYS A 1 103 ? -5.635 -1.371 -12.354 1.00 86.00 103 LYS A CA 1
ATOM 764 C C . LYS A 1 103 ? -4.342 -1.949 -11.815 1.00 86.00 103 LYS A C 1
ATOM 766 O O . LYS A 1 103 ? -4.080 -3.136 -11.987 1.00 86.00 103 LYS A O 1
ATOM 771 N N . TRP A 1 104 ? -3.595 -1.145 -11.070 1.00 90.38 104 TRP A N 1
ATOM 772 C CA . TRP A 1 104 ? -2.441 -1.616 -10.314 1.00 90.38 104 TRP A CA 1
ATOM 773 C C . TRP A 1 104 ? -2.894 -2.360 -9.060 1.00 90.38 104 TRP A C 1
ATOM 775 O O . TRP A 1 104 ? -3.659 -1.843 -8.245 1.00 90.38 104 TRP A O 1
ATOM 785 N N . VAL A 1 105 ? -2.441 -3.602 -8.922 1.00 90.75 105 VAL A N 1
ATOM 786 C CA . VAL A 1 105 ? -2.805 -4.490 -7.818 1.00 90.75 105 VAL A CA 1
ATOM 787 C C . VAL A 1 105 ? -1.537 -5.006 -7.160 1.00 90.75 105 VAL A C 1
ATOM 789 O O . VAL A 1 105 ? -0.612 -5.440 -7.846 1.00 90.75 105 VAL A O 1
ATOM 792 N N . ALA A 1 106 ? -1.510 -4.989 -5.827 1.00 90.56 106 ALA A N 1
ATOM 793 C CA . ALA A 1 106 ? -0.446 -5.608 -5.057 1.00 90.56 106 ALA A CA 1
ATOM 794 C C . ALA A 1 106 ? -0.602 -7.130 -5.082 1.00 90.56 106 ALA A C 1
ATOM 796 O O . ALA A 1 106 ? -1.658 -7.673 -4.749 1.00 90.56 106 ALA A O 1
ATOM 797 N N . VAL A 1 107 ? 0.454 -7.815 -5.505 1.00 88.06 107 VAL A N 1
ATOM 798 C CA . VAL A 1 107 ? 0.506 -9.267 -5.640 1.00 88.06 107 VAL A CA 1
ATOM 799 C C . VAL A 1 107 ? 1.438 -9.830 -4.573 1.00 88.06 107 VAL A C 1
ATOM 801 O O . VAL A 1 107 ? 2.620 -9.504 -4.521 1.00 88.06 107 VAL A O 1
ATOM 804 N N . ASN A 1 108 ? 0.898 -10.687 -3.708 1.00 67.44 108 ASN A N 1
ATOM 805 C CA . ASN A 1 108 ? 1.724 -11.513 -2.834 1.00 67.44 108 ASN A CA 1
ATOM 806 C C . ASN A 1 108 ? 2.313 -12.649 -3.674 1.00 67.44 108 ASN A C 1
ATOM 808 O O . ASN A 1 108 ? 1.563 -13.400 -4.300 1.00 67.44 108 ASN A O 1
ATOM 812 N N . SER A 1 109 ? 3.639 -12.748 -3.700 1.00 47.75 109 SER A N 1
ATOM 813 C CA . SER A 1 109 ? 4.366 -13.900 -4.249 1.00 47.75 109 SER A CA 1
ATOM 814 C C . SER A 1 109 ? 4.491 -15.019 -3.231 1.00 47.75 109 SER A C 1
ATOM 816 O O . SER A 1 109 ? 4.883 -14.682 -2.092 1.00 47.75 109 SER A O 1
#

Secondary structure (DSSP, 8-state):
------------------------PPPHHHHHHHHHHHHHHHHHHHTTSEEEEEEEEEEEEEEEEETTEEEEEEEEEEEEEETTEEEEEEEEEEEEEEESSSSEEE---

Organism: NCBI:txid2048283

pLDDT: mean 78.52, std 20.95, range [30.78, 94.19]

Radius of gyration: 23.99 Å; Cα contacts (8 Å, |Δi|>4): 156; chains: 1; bounding box: 43×31×85 Å

Sequence (109 aa):
MRKMSRIVRHVAAAALLVGLAACGGPSESDVENAIRTVLDQQNAALGKLAKTELSNVEIGDIKSVGDDLYEADVSADVTTTMLGVKNTRHVDEVVRIREINDKWVAVNS

Mean predicted aligned error: 11.72 Å

Solvent-accessible surface area (backbone atoms only — not comparable to full-atom values): 6754 Å² total; per-residue (Å²): 137,87,84,80,86,79,91,85,80,88,80,94,78,75,75,92,71,80,62,77,64,76,89,66,72,82,50,66,69,42,54,52,52,18,50,50,52,53,44,52,52,50,28,64,72,47,45,94,56,32,44,66,46,81,42,79,75,42,71,59,66,74,43,81,76,54,94,73,30,30,41,29,39,36,36,31,34,42,35,39,35,42,89,87,45,78,48,75,44,79,45,78,46,78,47,36,36,30,72,56,94,95,34,58,38,61,52,89,129

Nearest PDB structures (foldseek):
  3hzp-assembly1_A-2  TM=7.207E-01  e=2.247E-02  Prochlorococcus marinus str. NATL2A
  3fsd-assembly1_A-2  TM=6.139E-01  e=8.537E-02  Rhodospirillum rubrum ATCC 11170
  6of9-assembly1_E  TM=5.666E-01  e=9.541E-02  Chlamydomonas reinhardtii
  3ksp-assembly1_A-2  TM=4.848E-01  e=2.323E-01  Exiguobacterium sibiricum 255-15
  5cnl-assembly1_A  TM=4.582E-01  e=2.197E-01  Legionella pneumophila subsp. pneumophila str. Philadelphia 1